Protein AF-A0A3R8L9L3-F1 (afdb_monomer)

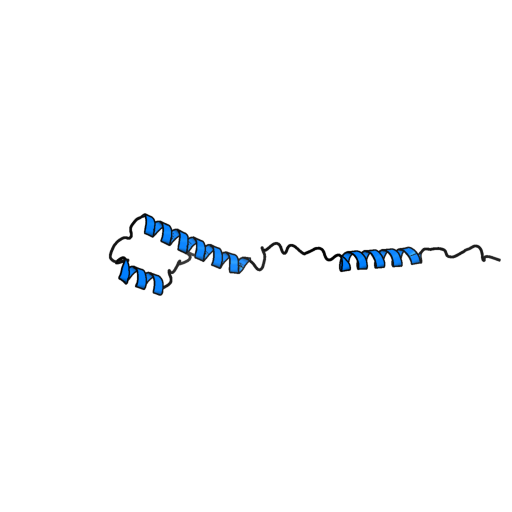pLDDT: mean 74.33, std 15.96, range [36.69, 92.94]

Structure (mmCIF, N/CA/C/O backbone):
data_AF-A0A3R8L9L3-F1
#
_entry.id   AF-A0A3R8L9L3-F1
#
loop_
_atom_site.group_PDB
_atom_site.id
_atom_site.type_symbol
_atom_site.label_atom_id
_atom_site.label_alt_id
_atom_site.label_comp_id
_atom_site.label_asym_id
_atom_site.label_entity_id
_atom_site.label_seq_id
_atom_site.pdbx_PDB_ins_code
_atom_site.Cartn_x
_atom_site.Cartn_y
_atom_site.Cartn_z
_atom_site.occupancy
_atom_site.B_iso_or_equiv
_atom_site.auth_seq_id
_atom_site.auth_comp_id
_atom_site.auth_asym_id
_atom_site.auth_atom_id
_atom_site.pdbx_PDB_model_num
ATOM 1 N N . MET A 1 1 ? -1.015 27.846 0.516 1.00 37.09 1 MET A N 1
ATOM 2 C CA . MET A 1 1 ? -2.364 27.558 1.044 1.00 37.09 1 MET A CA 1
ATOM 3 C C . MET A 1 1 ? -2.534 26.057 0.931 1.00 37.09 1 MET A C 1
ATOM 5 O O . MET A 1 1 ? -2.744 25.575 -0.169 1.00 37.09 1 MET A O 1
ATOM 9 N N . SER A 1 2 ? -2.244 25.328 2.010 1.00 36.69 2 SER A N 1
ATOM 10 C CA . SER A 1 2 ? -2.206 23.863 2.007 1.00 36.69 2 SER A CA 1
ATOM 11 C C . SER A 1 2 ? -3.629 23.316 2.010 1.00 36.69 2 SER A C 1
ATOM 13 O O . SER A 1 2 ? -4.401 23.636 2.911 1.00 36.69 2 SER A O 1
ATOM 15 N N . GLU A 1 3 ? -3.978 22.534 0.994 1.00 41.84 3 GLU A N 1
ATOM 16 C CA . GLU A 1 3 ? -5.245 21.812 0.928 1.00 41.84 3 GLU A CA 1
ATOM 17 C C . GLU A 1 3 ? -5.257 20.748 2.026 1.00 41.84 3 GLU A C 1
ATOM 19 O O . GLU A 1 3 ? -4.487 19.787 2.005 1.00 41.84 3 GLU A O 1
ATOM 24 N N . SER A 1 4 ? -6.110 20.946 3.027 1.00 44.47 4 SER A N 1
ATOM 25 C CA . SER A 1 4 ? -6.437 19.933 4.021 1.00 44.47 4 SER A CA 1
ATOM 26 C C . SER A 1 4 ? -7.129 18.789 3.288 1.00 44.47 4 SER A C 1
ATOM 28 O O . SER A 1 4 ? -8.334 18.853 3.049 1.00 44.47 4 SER A O 1
ATOM 30 N N . ALA A 1 5 ? -6.370 17.773 2.878 1.00 48.91 5 ALA A N 1
ATOM 31 C CA . ALA A 1 5 ? -6.926 16.552 2.321 1.00 48.91 5 ALA A CA 1
ATOM 32 C C . ALA A 1 5 ? -7.920 15.988 3.341 1.00 48.91 5 ALA A C 1
ATOM 34 O O . ALA A 1 5 ? -7.538 15.499 4.406 1.00 48.91 5 ALA A O 1
ATOM 35 N N . THR A 1 6 ? -9.210 16.125 3.053 1.00 52.44 6 THR A N 1
ATOM 36 C CA . THR A 1 6 ? -10.273 15.509 3.831 1.00 52.44 6 THR A CA 1
ATOM 37 C C . THR A 1 6 ? -10.145 14.010 3.617 1.00 52.44 6 THR A C 1
ATOM 39 O O . THR A 1 6 ? -10.632 13.455 2.637 1.00 52.44 6 THR A O 1
ATOM 42 N N . SER A 1 7 ? -9.421 13.354 4.524 1.00 58.41 7 SER A N 1
ATOM 43 C CA . SER A 1 7 ? -9.274 11.905 4.593 1.00 58.41 7 SER A CA 1
ATOM 44 C C . SER A 1 7 ? -10.619 11.291 4.979 1.00 58.41 7 SER A C 1
ATOM 46 O O . SER A 1 7 ? -10.870 10.899 6.118 1.00 58.41 7 SER A O 1
ATOM 48 N N . SER A 1 8 ? -11.551 11.266 4.028 1.00 64.44 8 SER A N 1
ATOM 49 C CA . SER A 1 8 ? -12.854 10.663 4.238 1.00 64.44 8 SER A CA 1
ATOM 50 C C . SER A 1 8 ? -12.665 9.155 4.341 1.00 64.44 8 SER A C 1
ATOM 52 O O . SER A 1 8 ? -12.401 8.480 3.343 1.00 64.44 8 SER A O 1
ATOM 54 N N . LEU A 1 9 ? -12.793 8.625 5.556 1.00 68.19 9 LEU A N 1
ATOM 55 C CA . LEU A 1 9 ? -12.929 7.191 5.769 1.00 68.19 9 LEU A CA 1
ATOM 56 C C . LEU A 1 9 ? -14.106 6.679 4.928 1.00 68.19 9 LEU A C 1
ATOM 58 O O . LEU A 1 9 ? -15.141 7.351 4.857 1.00 68.19 9 LEU A O 1
ATOM 62 N N . PRO A 1 10 ? -13.997 5.493 4.309 1.00 76.81 10 PRO A N 1
ATOM 63 C CA . PRO A 1 10 ? -15.103 4.938 3.549 1.00 76.81 10 PRO A CA 1
ATOM 64 C C . PRO A 1 10 ? -16.330 4.781 4.456 1.00 76.81 10 PRO A C 1
ATOM 66 O O . PRO A 1 10 ? -16.248 4.235 5.558 1.00 76.81 10 PRO A O 1
ATOM 69 N N . PHE A 1 11 ? -17.489 5.247 3.986 1.00 81.25 11 PHE A N 1
ATOM 70 C CA . PHE A 1 11 ? -18.742 5.263 4.756 1.00 81.25 11 PHE A CA 1
ATOM 71 C C . PHE A 1 11 ? -19.123 3.881 5.321 1.00 81.25 11 PHE A C 1
ATOM 73 O O . PHE A 1 11 ? -19.664 3.768 6.422 1.00 81.25 11 PHE A O 1
ATOM 80 N N . SER A 1 12 ? -18.788 2.810 4.597 1.00 85.19 12 SER A N 1
ATOM 81 C CA . SER A 1 12 ? -18.983 1.425 5.035 1.00 85.19 12 SER A CA 1
ATOM 82 C C . SER A 1 12 ? -18.213 1.084 6.314 1.00 85.19 12 SER A C 1
ATOM 84 O O . SER A 1 12 ? -18.753 0.389 7.174 1.00 85.19 12 SER A O 1
ATOM 86 N N . MET A 1 13 ? -16.992 1.603 6.468 1.00 84.44 13 MET A N 1
ATOM 87 C CA . MET A 1 13 ? -16.146 1.383 7.640 1.00 84.44 13 MET A CA 1
ATOM 88 C C . MET A 1 13 ? -16.686 2.128 8.859 1.00 84.44 13 MET A C 1
ATOM 90 O O . MET A 1 13 ? -16.764 1.547 9.937 1.00 84.44 13 MET A O 1
ATOM 94 N N . VAL A 1 14 ? -17.142 3.373 8.688 1.00 84.25 14 VAL A N 1
ATOM 95 C CA . VAL A 1 14 ? -17.778 4.136 9.776 1.00 84.25 14 VAL A CA 1
ATOM 96 C C . VAL A 1 14 ? -19.051 3.435 10.251 1.00 84.25 14 VAL A C 1
ATOM 98 O O . VAL A 1 14 ? -19.256 3.284 11.452 1.00 84.25 14 VAL A O 1
ATOM 101 N N . ARG A 1 15 ? -19.876 2.924 9.327 1.00 88.19 15 ARG A N 1
ATOM 102 C CA . ARG A 1 15 ? -21.089 2.170 9.678 1.00 88.19 15 ARG A CA 1
ATOM 103 C C . ARG A 1 15 ? -20.776 0.878 10.439 1.00 88.19 15 ARG A C 1
ATOM 105 O O . ARG A 1 15 ? -21.484 0.545 11.382 1.00 88.19 15 ARG A O 1
ATOM 112 N N . TRP A 1 16 ? -19.722 0.170 10.042 1.00 89.75 16 TRP A N 1
ATOM 113 C CA . TRP A 1 16 ? -19.264 -1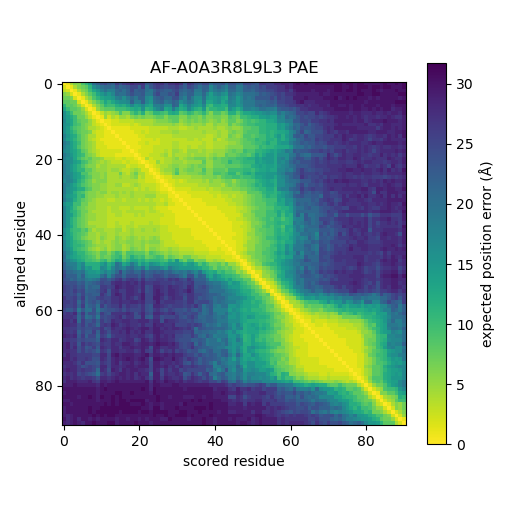.039 10.728 1.00 89.75 16 TRP A CA 1
ATOM 114 C C . TRP A 1 16 ? -18.722 -0.732 12.135 1.00 89.75 16 TRP A C 1
ATOM 116 O O . TRP A 1 16 ? -19.037 -1.425 13.100 1.00 89.75 16 TRP A O 1
ATOM 126 N N . LEU A 1 17 ? -17.964 0.356 12.285 1.00 87.31 17 LEU A N 1
ATOM 127 C CA . LEU A 1 17 ? -17.481 0.812 13.590 1.00 87.31 17 LEU A CA 1
ATOM 128 C C . LEU A 1 17 ? -18.624 1.280 14.497 1.00 87.31 17 LEU A C 1
ATOM 130 O O . LEU A 1 17 ? -18.589 1.021 15.698 1.00 87.31 17 LEU A O 1
ATOM 134 N N . ALA A 1 18 ? -19.667 1.888 13.934 1.00 89.06 18 ALA A N 1
ATOM 135 C CA . ALA A 1 18 ? -20.870 2.237 14.679 1.00 89.06 18 ALA A CA 1
ATOM 136 C C . ALA A 1 18 ? -21.601 0.997 15.206 1.00 89.06 18 ALA A C 1
ATOM 138 O O . ALA A 1 18 ? -22.035 0.996 16.356 1.00 89.06 18 ALA A O 1
ATOM 139 N N . SER A 1 19 ? -21.692 -0.076 14.411 1.00 89.69 19 SER A N 1
ATOM 140 C CA . SER A 1 19 ? -22.384 -1.300 14.827 1.00 89.69 19 SER A CA 1
ATOM 141 C C . SER A 1 19 ? -21.597 -2.154 15.821 1.00 89.69 19 SER A C 1
ATOM 143 O O . SER A 1 19 ? -22.213 -2.831 16.639 1.00 89.69 19 SER A O 1
ATOM 145 N N . HIS A 1 20 ? -20.261 -2.149 15.763 1.00 86.06 20 HIS A N 1
ATOM 146 C CA . HIS A 1 20 ? -19.430 -3.055 16.571 1.00 86.06 20 HIS A CA 1
ATOM 147 C C . HIS A 1 20 ? -18.658 -2.383 17.709 1.00 86.06 20 HIS A C 1
ATOM 149 O O . HIS A 1 20 ? -18.399 -3.028 18.720 1.00 86.06 20 HIS A O 1
ATOM 155 N N . ALA A 1 21 ? -18.289 -1.112 17.557 1.00 85.19 21 ALA A N 1
ATOM 156 C CA . ALA A 1 21 ? -17.488 -0.368 18.531 1.00 85.19 21 ALA A CA 1
ATOM 157 C C . ALA A 1 21 ? -18.228 0.847 19.119 1.00 85.19 21 ALA A C 1
ATOM 159 O O . ALA A 1 21 ? -17.702 1.509 20.009 1.00 85.19 21 ALA A O 1
ATOM 160 N N . GLY A 1 22 ? -19.434 1.159 18.629 1.00 84.12 22 GLY A N 1
ATOM 161 C CA . GLY A 1 22 ? -20.219 2.309 19.083 1.00 84.12 22 GLY A CA 1
ATOM 162 C C . GLY A 1 22 ? -19.652 3.665 18.654 1.00 84.12 22 GLY A C 1
ATOM 163 O O . GLY A 1 22 ? -20.106 4.694 19.144 1.00 84.12 22 GLY A O 1
ATOM 164 N N . PHE A 1 23 ? -18.677 3.702 17.745 1.00 82.81 23 PHE A N 1
ATOM 165 C CA . PHE A 1 23 ? -18.094 4.942 17.228 1.00 82.81 23 PHE A CA 1
ATOM 166 C C . PHE A 1 23 ? -19.020 5.600 16.195 1.00 82.81 23 PHE A C 1
ATOM 168 O O . PHE A 1 23 ? -19.513 4.900 15.313 1.00 82.81 23 PHE A O 1
ATOM 175 N N . PRO A 1 24 ? -19.254 6.926 16.232 1.00 81.19 24 PRO A N 1
ATOM 176 C CA . PRO A 1 24 ? -18.569 7.953 17.030 1.00 81.19 24 PRO A CA 1
ATOM 177 C C . PRO A 1 24 ? -19.188 8.255 18.407 1.00 81.19 24 PRO A C 1
ATOM 179 O O . PRO A 1 24 ? -18.723 9.164 19.087 1.00 81.19 24 PRO A O 1
ATOM 182 N N . GLY A 1 25 ? -20.229 7.527 18.825 1.00 83.88 25 GLY A N 1
ATOM 183 C CA . GLY A 1 25 ? -20.902 7.742 20.115 1.00 83.88 25 GLY A CA 1
ATOM 184 C C . GLY A 1 25 ? -20.051 7.380 21.339 1.00 83.88 25 GLY A C 1
ATOM 185 O O . GLY A 1 25 ? -20.196 7.997 22.390 1.00 83.88 25 GLY A O 1
ATOM 186 N N . ALA A 1 26 ? -19.138 6.420 21.196 1.00 85.38 26 ALA A N 1
ATOM 187 C CA . AL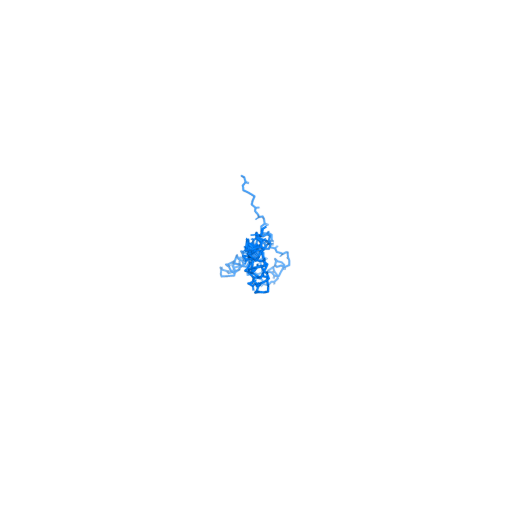A A 1 26 ? -18.117 6.073 22.175 1.00 85.38 26 ALA A CA 1
ATOM 188 C C . ALA A 1 26 ? -16.719 6.190 21.556 1.00 85.38 26 ALA A C 1
ATOM 190 O O . ALA A 1 26 ? -16.518 5.925 20.366 1.00 85.38 26 ALA A O 1
ATOM 191 N N . ARG A 1 27 ? -15.744 6.589 22.379 1.00 86.44 27 ARG A N 1
ATOM 192 C CA . ARG A 1 27 ? -14.343 6.667 21.962 1.00 86.44 27 ARG A CA 1
ATOM 193 C C . ARG A 1 27 ? -13.765 5.259 21.803 1.00 86.44 27 ARG A C 1
ATOM 195 O O . ARG A 1 27 ? -14.027 4.389 22.634 1.00 86.44 27 ARG A O 1
ATOM 202 N N . LEU A 1 28 ? -12.970 5.041 20.755 1.00 86.56 28 LEU A N 1
ATOM 203 C CA . LEU A 1 28 ? -12.284 3.766 20.571 1.00 86.56 28 LEU A CA 1
ATOM 204 C C . LEU A 1 28 ? -11.159 3.596 21.606 1.00 86.56 28 LEU A C 1
ATOM 206 O O . LEU A 1 28 ? -10.586 4.573 22.090 1.00 86.56 28 LEU A O 1
ATOM 210 N N . PRO A 1 29 ? -10.779 2.347 21.915 1.00 89.44 29 PRO A N 1
ATOM 211 C CA . PRO A 1 29 ? -9.535 2.073 22.617 1.00 89.44 29 PRO A CA 1
ATOM 212 C C . PRO A 1 29 ? -8.335 2.650 21.855 1.00 89.44 29 PRO A C 1
ATOM 214 O O . PRO A 1 29 ? -8.256 2.528 20.633 1.00 89.44 29 PRO A O 1
ATOM 217 N N . GLU A 1 30 ? -7.359 3.194 22.579 1.00 88.44 30 GLU A N 1
ATOM 218 C CA . GLU A 1 30 ? -6.180 3.882 22.026 1.00 88.44 30 GLU A CA 1
ATOM 219 C C . GLU A 1 30 ? -5.450 3.075 20.938 1.00 88.44 30 GLU A C 1
ATOM 221 O O . GLU A 1 30 ? -5.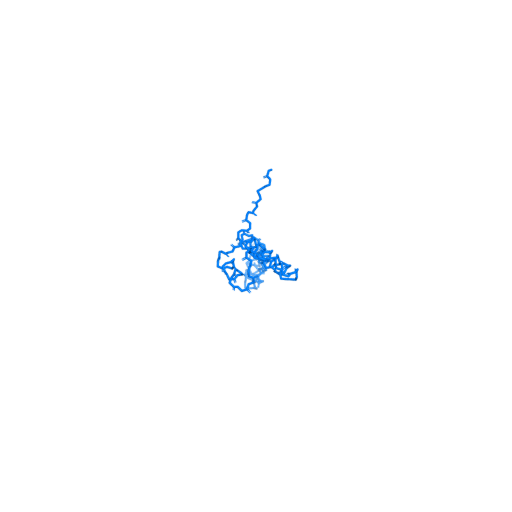118 3.588 19.872 1.00 88.44 30 GLU A O 1
ATOM 226 N N . ARG A 1 31 ? -5.270 1.766 21.151 1.00 88.75 31 ARG A N 1
ATOM 227 C CA . ARG A 1 31 ? -4.622 0.885 20.168 1.00 88.75 31 ARG A CA 1
ATOM 228 C C . ARG A 1 31 ? -5.421 0.748 18.869 1.00 88.75 31 ARG A C 1
ATOM 230 O O . ARG A 1 31 ? -4.827 0.612 17.804 1.00 88.75 31 ARG A O 1
ATOM 237 N N . ALA A 1 32 ? -6.749 0.764 18.950 1.00 87.25 32 ALA A N 1
ATOM 238 C CA . ALA A 1 32 ? -7.612 0.673 17.778 1.00 87.25 32 ALA A CA 1
ATOM 239 C C . ALA A 1 32 ? -7.628 1.992 16.993 1.00 87.25 32 ALA A C 1
ATOM 241 O O . ALA A 1 32 ? -7.610 1.960 15.766 1.00 87.25 32 ALA A O 1
ATOM 242 N N . GLU A 1 33 ? -7.576 3.136 17.684 1.00 87.56 33 GLU A N 1
ATOM 243 C CA . GLU A 1 33 ? -7.392 4.445 17.044 1.00 87.56 33 GLU A CA 1
ATOM 244 C C . GLU A 1 33 ? -6.066 4.503 16.275 1.00 87.56 33 GLU A C 1
ATOM 246 O O . GLU A 1 33 ? -6.046 4.890 15.109 1.00 87.56 33 GLU A O 1
ATOM 251 N N . LEU A 1 34 ? -4.970 4.037 16.885 1.00 90.38 34 LEU A N 1
ATOM 252 C CA . LEU A 1 34 ? -3.667 3.972 16.220 1.00 90.38 34 LEU A CA 1
ATOM 253 C C . LEU A 1 34 ? -3.698 3.085 14.972 1.00 90.38 34 LEU A C 1
ATOM 255 O O . LEU A 1 34 ? -3.197 3.489 13.926 1.00 90.38 34 LEU A O 1
ATOM 259 N N . LEU A 1 35 ? -4.303 1.896 15.055 1.00 88.94 35 LEU A N 1
ATOM 260 C CA . LEU A 1 35 ? -4.439 1.010 13.895 1.00 88.94 35 LEU A CA 1
ATOM 261 C C . LEU A 1 35 ? -5.266 1.647 12.775 1.00 88.94 35 LEU A C 1
ATOM 263 O O . LEU A 1 35 ? -4.924 1.481 11.608 1.00 88.94 35 LEU A O 1
AT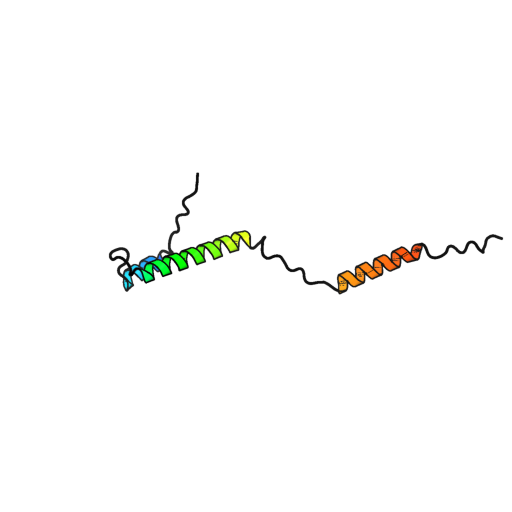OM 267 N N . LEU A 1 36 ? -6.316 2.396 13.118 1.00 88.00 36 LEU A N 1
ATOM 268 C CA . LEU A 1 36 ? -7.112 3.132 12.142 1.00 88.00 36 LEU A CA 1
ATOM 269 C C . LEU A 1 36 ? -6.273 4.217 11.451 1.00 88.00 36 LEU A C 1
ATOM 271 O O . LEU A 1 36 ? -6.307 4.311 10.228 1.00 88.00 36 LEU A O 1
ATOM 275 N N . CYS A 1 37 ? -5.467 4.970 12.203 1.00 88.19 37 CYS A N 1
ATOM 276 C CA . CYS A 1 37 ? -4.531 5.950 11.645 1.00 88.19 37 CYS A CA 1
ATOM 277 C C . CYS A 1 37 ? -3.460 5.308 10.749 1.00 88.19 37 CYS A C 1
ATOM 279 O O . CYS A 1 37 ? -3.112 5.865 9.711 1.00 88.19 37 CYS A O 1
ATOM 281 N N . PHE A 1 38 ? -2.943 4.132 11.112 1.00 91.00 38 PHE A N 1
ATOM 282 C CA . PHE A 1 38 ? -2.008 3.401 10.252 1.00 91.00 38 PHE A CA 1
ATOM 283 C C . PHE A 1 38 ? -2.678 2.906 8.973 1.00 91.00 38 PHE A C 1
ATOM 285 O O . PHE A 1 38 ? -2.098 3.026 7.899 1.00 91.00 38 PHE A O 1
ATOM 292 N N . ALA A 1 39 ? -3.900 2.381 9.073 1.00 86.94 39 ALA A N 1
ATOM 293 C CA . ALA A 1 39 ? -4.651 1.926 7.913 1.00 86.94 39 ALA A CA 1
ATOM 294 C C . ALA A 1 39 ? -4.944 3.081 6.945 1.00 86.94 39 ALA A C 1
ATOM 296 O O . ALA A 1 39 ? -4.764 2.923 5.741 1.00 86.94 39 ALA A O 1
ATOM 297 N N . THR A 1 40 ? -5.336 4.256 7.450 1.00 85.69 40 THR A N 1
ATOM 298 C CA . THR A 1 40 ? -5.554 5.433 6.599 1.00 85.69 40 THR A CA 1
ATOM 299 C C . THR A 1 40 ? -4.262 5.954 5.986 1.00 85.69 40 THR A C 1
ATOM 301 O O . THR A 1 40 ? -4.259 6.276 4.802 1.00 85.69 40 THR A O 1
ATOM 304 N N . ALA A 1 41 ? -3.168 6.004 6.751 1.00 85.56 41 ALA A N 1
ATOM 305 C CA . ALA A 1 41 ? -1.861 6.397 6.234 1.00 85.56 41 ALA A CA 1
ATOM 306 C C . ALA A 1 41 ? -1.398 5.458 5.111 1.00 85.56 41 ALA A C 1
ATOM 308 O O . ALA A 1 41 ? -1.004 5.939 4.056 1.00 85.56 41 ALA A O 1
ATOM 309 N N . ALA A 1 42 ? -1.531 4.141 5.294 1.00 86.56 42 ALA A N 1
ATOM 310 C CA . ALA A 1 42 ? -1.205 3.156 4.266 1.00 86.56 42 ALA A CA 1
ATOM 311 C C . ALA A 1 42 ? -2.087 3.312 3.018 1.00 86.56 42 ALA A C 1
ATOM 313 O O . ALA A 1 42 ? -1.582 3.297 1.905 1.00 86.56 42 ALA A O 1
ATOM 314 N N . MET A 1 43 ? -3.399 3.527 3.177 1.00 81.75 43 MET A N 1
ATOM 315 C CA . MET A 1 43 ? -4.289 3.768 2.033 1.00 81.75 43 MET A CA 1
ATOM 316 C C . MET A 1 43 ? -3.911 5.027 1.242 1.00 8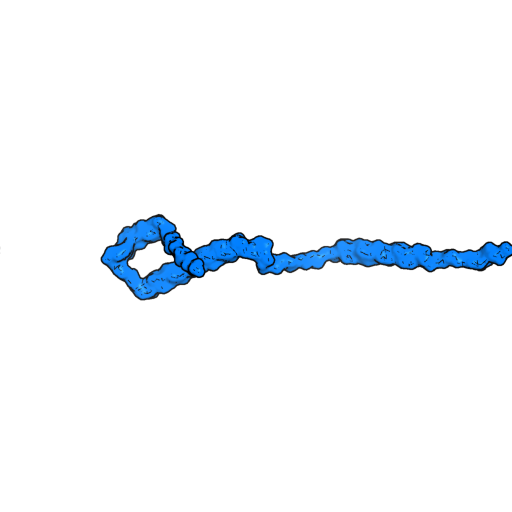1.75 43 MET A C 1
ATOM 318 O O . MET A 1 43 ? -4.026 5.034 0.019 1.00 81.75 43 MET A O 1
ATOM 322 N N . LEU A 1 44 ? -3.493 6.094 1.928 1.00 81.69 44 LEU A N 1
ATOM 323 C CA . LEU A 1 44 ? -3.034 7.324 1.284 1.00 81.69 44 LEU A CA 1
ATOM 324 C C . LEU A 1 44 ? -1.680 7.139 0.601 1.00 81.69 44 LEU A C 1
ATOM 326 O O . LEU A 1 44 ? -1.487 7.696 -0.476 1.00 81.69 44 LEU A O 1
ATOM 330 N N . ASP A 1 45 ? -0.782 6.359 1.201 1.00 79.25 45 ASP A N 1
ATOM 331 C CA . ASP A 1 45 ? 0.511 6.021 0.611 1.00 79.25 45 ASP A CA 1
ATOM 332 C C . ASP A 1 45 ? 0.306 5.234 -0.685 1.00 79.25 45 ASP A C 1
ATOM 334 O O . ASP A 1 45 ? 0.749 5.677 -1.732 1.00 79.25 45 ASP A O 1
ATOM 338 N N . GLU A 1 46 ? -0.507 4.175 -0.674 1.00 76.19 46 GLU A N 1
ATOM 339 C CA . GLU A 1 46 ? -0.839 3.403 -1.882 1.00 76.19 46 GLU A CA 1
ATOM 340 C C . GLU A 1 46 ? -1.567 4.245 -2.947 1.00 76.19 46 GLU A C 1
ATOM 342 O O . GLU A 1 46 ? -1.281 4.140 -4.140 1.00 76.19 46 GLU A O 1
ATOM 347 N N . ALA A 1 47 ? -2.499 5.120 -2.546 1.00 70.81 47 ALA A N 1
ATOM 348 C CA . ALA A 1 47 ? -3.193 6.008 -3.481 1.00 70.81 47 ALA A CA 1
ATOM 349 C C . ALA A 1 47 ? -2.244 7.055 -4.092 1.00 70.81 47 ALA A C 1
ATOM 351 O O . ALA A 1 47 ? -2.302 7.311 -5.296 1.00 70.81 47 ALA A O 1
ATOM 352 N N . GLY A 1 48 ? -1.349 7.632 -3.288 1.00 63.09 48 GLY A N 1
ATOM 353 C CA . GLY A 1 48 ? -0.318 8.564 -3.739 1.00 63.09 48 GLY A CA 1
ATOM 354 C C . GLY A 1 48 ? 0.734 7.888 -4.616 1.00 63.09 48 GLY A C 1
ATOM 355 O O . GLY A 1 48 ? 1.120 8.450 -5.641 1.00 63.09 48 GLY A O 1
ATOM 356 N N . ASN A 1 49 ? 1.127 6.663 -4.269 1.00 56.28 49 ASN A N 1
ATOM 357 C CA . ASN A 1 49 ? 2.055 5.844 -5.036 1.00 56.28 49 ASN A CA 1
ATOM 358 C C . ASN A 1 49 ? 1.427 5.456 -6.379 1.00 56.28 49 ASN A C 1
ATOM 360 O O . ASN A 1 49 ? 2.049 5.658 -7.407 1.00 56.28 49 ASN A O 1
ATOM 364 N N . SER A 1 50 ? 0.140 5.098 -6.441 1.00 54.47 50 SER A N 1
ATOM 365 C CA . SER A 1 50 ? -0.533 4.812 -7.722 1.00 54.47 50 SER A CA 1
ATOM 366 C C . SER A 1 50 ? -0.558 5.999 -8.706 1.00 54.47 50 SER A C 1
ATOM 368 O O . SER A 1 50 ? -0.552 5.795 -9.923 1.00 54.47 50 SER A O 1
ATOM 370 N N . ALA A 1 51 ? -0.537 7.240 -8.203 1.00 53.12 51 ALA A N 1
ATOM 371 C CA . ALA A 1 51 ? -0.468 8.451 -9.022 1.00 53.12 51 ALA A CA 1
ATOM 372 C C . ALA A 1 51 ? 0.968 8.799 -9.472 1.00 53.12 51 ALA A C 1
ATOM 374 O O . ALA A 1 51 ? 1.142 9.483 -10.483 1.00 53.12 51 ALA A O 1
ATOM 375 N N . THR A 1 52 ? 1.997 8.323 -8.761 1.00 52.34 52 THR A N 1
ATOM 376 C CA . THR A 1 52 ? 3.425 8.580 -9.040 1.00 52.34 52 THR A CA 1
ATOM 377 C C . THR A 1 52 ? 4.188 7.354 -9.576 1.00 52.34 52 THR A C 1
ATOM 379 O O . THR A 1 52 ? 5.287 7.496 -10.121 1.00 52.34 52 THR A O 1
ATOM 382 N N . ASP A 1 53 ? 3.593 6.161 -9.539 1.00 48.59 53 ASP A N 1
ATOM 383 C CA . ASP A 1 53 ? 4.167 4.870 -9.950 1.00 48.59 53 ASP A CA 1
ATOM 384 C C . ASP A 1 53 ? 4.279 4.699 -11.462 1.00 48.59 53 ASP A C 1
ATOM 386 O O . ASP A 1 53 ? 5.032 3.849 -11.941 1.00 48.59 53 ASP A O 1
ATOM 390 N N . ALA A 1 54 ? 3.621 5.557 -12.244 1.00 52.97 54 ALA A N 1
ATOM 391 C CA . ALA A 1 54 ? 3.944 5.685 -13.661 1.00 52.97 54 ALA A CA 1
ATOM 392 C C . ALA A 1 54 ? 5.367 6.252 -13.888 1.00 52.97 54 ALA A C 1
ATOM 394 O O . ALA A 1 54 ? 5.890 6.135 -14.995 1.00 52.97 54 ALA A O 1
ATOM 395 N N . SER A 1 55 ? 6.002 6.846 -12.864 1.00 54.56 55 SER A N 1
ATOM 396 C CA . SER A 1 55 ? 7.287 7.552 -12.976 1.00 54.56 55 SER A CA 1
ATOM 397 C C . SER A 1 55 ? 8.442 6.948 -12.161 1.00 54.56 55 SER A C 1
ATOM 399 O O . SER A 1 55 ? 9.594 7.180 -12.527 1.00 54.56 55 SER A O 1
ATOM 401 N N . HIS A 1 56 ? 8.199 6.198 -11.074 1.00 51.81 56 HIS A N 1
ATOM 402 C CA . HIS A 1 56 ? 9.275 5.858 -10.118 1.00 51.81 56 HIS A CA 1
ATOM 403 C C . HIS A 1 56 ? 9.507 4.385 -9.788 1.00 51.81 56 HIS A C 1
ATOM 405 O O . HIS A 1 56 ? 10.503 4.079 -9.119 1.00 51.81 56 HIS A O 1
ATOM 411 N N . HIS A 1 57 ? 8.760 3.450 -10.380 1.00 57.53 57 HIS A N 1
ATOM 412 C CA . HIS A 1 57 ? 9.398 2.176 -10.682 1.00 57.53 57 HIS A CA 1
ATOM 413 C C . HIS A 1 57 ? 10.513 2.484 -11.678 1.00 57.53 57 HIS A C 1
ATOM 415 O O . HIS A 1 57 ? 10.260 2.626 -12.873 1.00 57.53 57 HIS A O 1
ATOM 421 N N . HIS A 1 58 ? 11.747 2.626 -11.179 1.00 59.62 58 HIS A N 1
ATOM 422 C CA . HIS A 1 58 ? 12.947 2.556 -11.997 1.00 59.62 58 HIS A CA 1
ATOM 423 C C . HIS A 1 58 ? 12.784 1.293 -12.822 1.00 59.62 58 HIS A C 1
ATOM 425 O O . HIS A 1 58 ? 12.928 0.183 -12.309 1.00 59.62 58 HIS A O 1
ATOM 431 N N . LYS A 1 59 ? 12.356 1.457 -14.071 1.00 60.47 59 LYS A N 1
ATOM 432 C CA . LYS A 1 59 ? 12.136 0.363 -14.992 1.00 60.47 59 LYS A CA 1
ATOM 433 C C . LYS A 1 59 ? 13.524 -0.206 -15.194 1.00 60.47 59 LYS A C 1
ATOM 435 O O . LYS A 1 59 ? 14.315 0.364 -15.937 1.00 60.47 59 LYS A O 1
ATOM 440 N N . ILE A 1 60 ? 13.855 -1.249 -14.432 1.00 66.88 60 ILE A N 1
ATOM 441 C CA . ILE A 1 60 ? 15.131 -1.941 -14.545 1.00 66.88 60 ILE A CA 1
ATOM 442 C C . ILE A 1 60 ? 15.084 -2.570 -15.926 1.00 66.88 60 ILE A C 1
ATOM 444 O O . ILE A 1 60 ? 14.496 -3.635 -16.133 1.00 66.88 60 ILE A O 1
ATOM 448 N N . GLU A 1 61 ? 15.600 -1.828 -16.899 1.00 71.88 61 GLU A N 1
ATOM 449 C CA . GLU A 1 61 ? 15.593 -2.235 -18.284 1.00 71.88 61 GLU A CA 1
ATOM 450 C C . GLU A 1 61 ? 16.482 -3.469 -18.364 1.00 71.88 61 GLU A C 1
ATOM 452 O O . GLU A 1 61 ? 17.689 -3.427 -18.110 1.00 71.88 61 GLU A O 1
ATOM 457 N N . ARG A 1 62 ? 15.857 -4.625 -18.603 1.00 77.88 62 ARG A N 1
ATOM 458 C CA . ARG A 1 62 ? 16.601 -5.876 -18.692 1.00 77.88 62 ARG A CA 1
ATOM 459 C C . ARG A 1 62 ? 17.534 -5.781 -19.885 1.00 77.88 62 ARG A C 1
ATOM 461 O O . ARG A 1 62 ? 17.118 -5.419 -20.985 1.00 77.88 62 ARG A O 1
ATOM 468 N N . ARG A 1 63 ? 18.791 -6.161 -19.668 1.00 78.81 63 ARG A N 1
ATOM 469 C CA . ARG A 1 63 ? 19.801 -6.179 -20.719 1.00 78.81 63 ARG A CA 1
ATOM 470 C C . ARG A 1 63 ? 19.339 -7.061 -21.880 1.00 78.81 63 ARG A C 1
ATOM 472 O O . ARG A 1 63 ? 19.170 -8.268 -21.719 1.00 78.81 63 ARG A O 1
ATOM 479 N N . ASN A 1 64 ? 19.170 -6.457 -23.051 1.00 87.62 64 ASN A N 1
ATOM 480 C CA . ASN A 1 64 ? 18.819 -7.163 -24.274 1.00 87.62 64 ASN A CA 1
ATOM 481 C C . ASN A 1 64 ? 20.101 -7.542 -25.030 1.00 87.62 64 ASN A C 1
ATOM 483 O O . ASN A 1 64 ? 20.633 -6.766 -25.821 1.00 87.62 64 ASN A O 1
ATOM 487 N N . SER A 1 65 ? 20.602 -8.753 -24.782 1.00 89.81 65 SER A N 1
ATOM 488 C CA . SER A 1 65 ? 21.831 -9.258 -25.408 1.00 89.81 65 SER A CA 1
ATOM 489 C C . SER A 1 65 ? 21.740 -9.330 -26.934 1.00 89.81 65 SER A C 1
ATOM 491 O O . SER A 1 65 ? 22.745 -9.121 -27.612 1.00 89.81 65 SER A O 1
ATOM 493 N N . ALA A 1 66 ? 20.549 -9.570 -27.491 1.00 89.69 66 ALA A N 1
ATOM 494 C CA . ALA A 1 66 ? 20.343 -9.579 -28.936 1.00 89.69 66 ALA A CA 1
ATOM 495 C C . ALA A 1 66 ? 20.544 -8.179 -29.537 1.00 89.69 66 ALA A C 1
ATOM 497 O O . ALA A 1 66 ? 21.200 -8.040 -30.572 1.00 89.69 66 ALA A O 1
ATOM 498 N N . LEU A 1 67 ? 20.048 -7.140 -28.853 1.00 91.62 67 LEU A N 1
ATOM 499 C CA . LEU A 1 67 ? 20.261 -5.745 -29.240 1.00 91.62 67 LEU A CA 1
ATOM 500 C C . LEU A 1 67 ? 21.756 -5.391 -29.174 1.00 91.62 67 LEU A C 1
ATOM 502 O O . LEU A 1 67 ? 22.301 -4.949 -30.186 1.00 91.62 67 LEU A O 1
ATOM 506 N N . ASP A 1 68 ? 22.437 -5.688 -28.062 1.00 91.25 68 ASP A N 1
ATOM 507 C CA . ASP A 1 68 ? 23.880 -5.434 -27.890 1.00 91.25 68 ASP A CA 1
ATOM 508 C C . ASP A 1 68 ? 24.722 -6.100 -28.999 1.00 91.25 68 ASP A C 1
ATOM 510 O O . ASP A 1 68 ? 25.608 -5.482 -29.602 1.00 91.25 68 ASP A O 1
ATOM 514 N N . VAL A 1 69 ? 24.440 -7.374 -29.302 1.00 92.56 69 VAL A N 1
ATOM 515 C CA . VAL A 1 69 ? 25.154 -8.136 -30.338 1.00 92.56 69 VAL A CA 1
ATOM 516 C C . VAL A 1 69 ? 24.879 -7.564 -31.730 1.00 92.56 69 VAL A C 1
ATOM 518 O O . VAL A 1 69 ? 25.811 -7.431 -32.528 1.00 92.56 69 VAL A O 1
ATOM 521 N N . SER A 1 70 ? 23.633 -7.177 -32.022 1.00 92.94 70 SER A N 1
ATOM 522 C CA . SER A 1 70 ? 23.259 -6.598 -33.319 1.00 92.94 70 SER 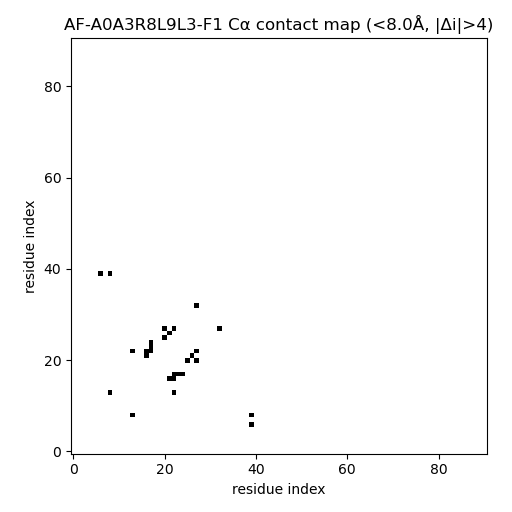A CA 1
ATOM 523 C C . SER A 1 70 ? 23.963 -5.261 -33.583 1.00 92.94 70 SER A C 1
ATOM 525 O O . SER A 1 70 ? 24.509 -5.052 -34.671 1.00 92.94 70 SER A O 1
ATOM 527 N N . GLN A 1 71 ? 24.051 -4.394 -32.568 1.00 92.88 71 GLN A N 1
ATOM 528 C CA . GLN A 1 71 ? 24.745 -3.110 -32.654 1.00 92.88 71 GLN A CA 1
ATOM 529 C C . GLN A 1 71 ? 26.251 -3.298 -32.853 1.00 92.88 71 GLN A C 1
ATOM 531 O O . GLN A 1 71 ? 26.849 -2.665 -33.729 1.00 92.88 71 GLN A O 1
ATOM 536 N N . ARG A 1 72 ? 26.866 -4.224 -32.104 1.00 91.12 72 A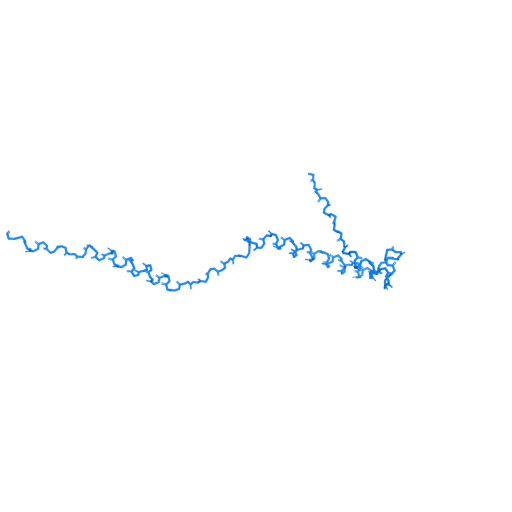RG A N 1
ATOM 537 C CA . ARG A 1 72 ? 28.287 -4.562 -32.265 1.00 91.12 72 ARG A CA 1
ATOM 538 C C . ARG A 1 72 ? 28.581 -5.104 -33.666 1.00 91.12 72 ARG A C 1
ATOM 540 O O . ARG A 1 72 ? 29.562 -4.695 -34.286 1.00 91.12 72 ARG A O 1
ATOM 547 N N . ALA A 1 73 ? 27.735 -5.987 -34.195 1.00 91.56 73 ALA A N 1
ATOM 548 C CA . ALA A 1 73 ? 27.899 -6.533 -35.540 1.00 91.56 73 ALA A CA 1
ATOM 549 C C . ALA A 1 73 ? 27.793 -5.448 -36.627 1.00 91.56 73 ALA A C 1
ATOM 551 O O . ALA A 1 73 ? 28.584 -5.444 -37.573 1.00 91.56 73 ALA A O 1
ATOM 552 N N . LEU A 1 74 ? 26.860 -4.502 -36.483 1.00 90.38 74 LEU A N 1
ATOM 553 C CA . LEU A 1 74 ? 26.721 -3.367 -37.397 1.00 90.38 74 LEU A CA 1
ATOM 554 C C . LEU A 1 74 ? 27.964 -2.464 -37.380 1.00 90.38 74 LEU A C 1
ATOM 556 O O . LEU A 1 74 ? 28.463 -2.091 -38.443 1.00 90.38 74 LEU A O 1
ATOM 560 N N . ALA A 1 75 ? 28.497 -2.157 -36.194 1.00 88.75 75 ALA A N 1
ATOM 561 C CA . ALA A 1 75 ? 29.721 -1.371 -36.045 1.00 88.75 75 ALA A CA 1
ATOM 562 C C . ALA A 1 75 ? 30.925 -2.041 -36.736 1.00 88.75 75 ALA A C 1
ATOM 564 O O . ALA A 1 75 ? 31.642 -1.391 -37.497 1.00 88.75 75 ALA A O 1
ATOM 565 N N . LEU A 1 76 ? 31.084 -3.360 -36.567 1.00 86.62 76 LEU A N 1
ATOM 566 C CA . LEU A 1 76 ? 32.135 -4.145 -37.232 1.00 86.62 76 LEU A CA 1
ATOM 567 C C . LEU A 1 76 ? 31.984 -4.204 -38.760 1.00 86.62 76 LEU A C 1
ATOM 569 O O . LEU A 1 76 ? 32.968 -4.357 -39.481 1.00 86.62 76 LEU A O 1
ATOM 573 N N . ARG A 1 77 ? 30.757 -4.125 -39.286 1.00 82.38 77 ARG A N 1
ATOM 574 C CA . ARG A 1 77 ? 30.524 -4.061 -40.739 1.00 82.38 77 ARG A CA 1
ATOM 575 C C . ARG A 1 77 ? 30.890 -2.691 -41.304 1.00 82.38 77 ARG A C 1
ATOM 577 O O . ARG A 1 77 ? 31.473 -2.625 -42.379 1.00 82.38 77 ARG A O 1
ATOM 584 N N . ARG A 1 78 ? 30.619 -1.612 -40.566 1.00 81.44 78 ARG A N 1
ATOM 585 C CA . ARG A 1 78 ? 31.002 -0.247 -40.965 1.00 81.44 78 ARG A CA 1
ATOM 586 C C . ARG A 1 78 ? 32.517 -0.045 -40.966 1.00 81.44 78 ARG A C 1
ATOM 588 O O . ARG A 1 78 ? 33.037 0.582 -41.880 1.00 81.44 78 ARG A O 1
ATOM 595 N N . SER A 1 79 ? 33.238 -0.641 -40.015 1.00 74.88 79 SER A N 1
ATOM 596 C CA . SER A 1 79 ? 34.705 -0.553 -39.978 1.00 74.88 79 SER A CA 1
ATOM 597 C C . SER A 1 79 ? 35.395 -1.304 -41.125 1.00 74.88 79 SER A C 1
ATOM 599 O O . SER A 1 79 ? 36.549 -1.025 -41.435 1.00 74.88 79 SER A O 1
ATOM 601 N N . ARG A 1 80 ? 34.700 -2.240 -41.785 1.00 67.44 80 ARG A N 1
ATOM 602 C CA . ARG A 1 80 ? 35.229 -3.005 -42.925 1.00 67.44 80 ARG A CA 1
ATOM 603 C C . ARG A 1 80 ? 35.204 -2.253 -44.256 1.00 67.44 80 ARG A C 1
ATOM 605 O O . ARG A 1 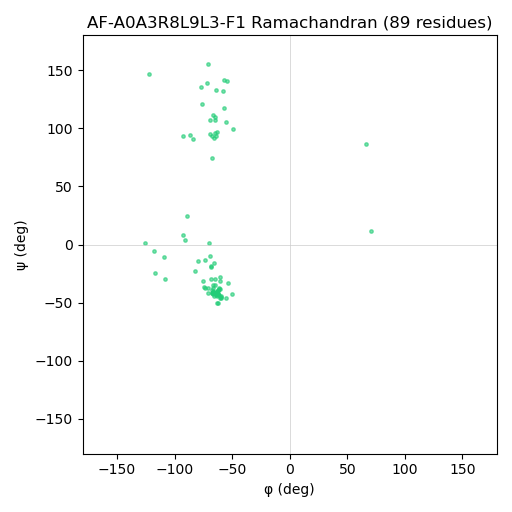80 ? 35.899 -2.675 -45.172 1.00 67.44 80 ARG A O 1
ATOM 612 N N . VAL A 1 81 ? 34.480 -1.136 -44.364 1.00 58.16 81 VAL A N 1
ATOM 613 C CA . VAL A 1 81 ? 34.441 -0.325 -45.599 1.00 58.16 81 VAL A CA 1
ATOM 614 C C . VAL A 1 81 ? 35.790 0.369 -45.865 1.00 58.16 81 VAL A C 1
ATOM 616 O O . VAL A 1 81 ? 36.101 0.694 -47.004 1.00 58.16 81 VAL A O 1
ATOM 619 N N . HIS A 1 82 ? 36.645 0.507 -44.844 1.00 59.88 82 HIS A N 1
ATOM 620 C CA . HIS A 1 82 ? 38.009 1.035 -44.982 1.00 59.88 82 HIS A CA 1
ATOM 621 C C . HIS A 1 82 ? 39.088 -0.043 -45.201 1.00 59.88 82 HIS A C 1
ATOM 623 O O . HIS A 1 82 ? 40.279 0.270 -45.182 1.00 59.88 82 HIS A O 1
ATOM 629 N N . PHE A 1 83 ? 38.719 -1.311 -45.418 1.00 57.41 83 PHE A N 1
ATOM 630 C CA . PHE A 1 83 ? 39.702 -2.369 -45.645 1.00 57.41 83 PHE A CA 1
ATOM 631 C C . PHE A 1 83 ? 40.085 -2.472 -47.132 1.00 57.41 83 PHE A C 1
ATOM 633 O O . PHE A 1 83 ? 39.454 -3.178 -47.910 1.00 57.41 83 PHE A O 1
ATOM 640 N N . LYS A 1 84 ? 41.177 -1.771 -47.464 1.00 57.69 84 LYS A N 1
ATOM 641 C CA . LYS A 1 84 ? 42.084 -1.969 -48.607 1.00 57.69 84 LYS A CA 1
ATOM 642 C C . LYS A 1 84 ? 41.501 -1.712 -50.012 1.00 57.69 84 LYS A C 1
ATOM 644 O O . LYS A 1 84 ? 41.178 -2.636 -50.750 1.00 57.69 84 LYS A O 1
ATOM 649 N N . CYS A 1 85 ? 41.545 -0.452 -50.454 1.00 60.56 85 CYS A N 1
ATOM 650 C CA . CYS A 1 85 ? 41.845 -0.192 -51.865 1.00 60.56 85 CYS A CA 1
ATOM 651 C C . CYS A 1 85 ? 43.283 -0.667 -52.097 1.00 60.56 85 CYS A C 1
ATOM 653 O O . CYS A 1 85 ? 44.224 -0.061 -51.580 1.00 60.56 85 CYS A O 1
ATOM 655 N N . ASP A 1 86 ? 43.465 -1.783 -52.796 1.00 62.69 86 ASP A N 1
ATOM 656 C CA . ASP A 1 86 ? 44.796 -2.231 -53.180 1.00 62.69 86 ASP A CA 1
ATOM 657 C C . ASP A 1 86 ? 45.354 -1.269 -54.240 1.00 62.69 86 ASP A C 1
ATOM 659 O O . ASP A 1 86 ? 45.050 -1.369 -55.425 1.00 62.69 86 ASP A O 1
ATOM 663 N N . ASN A 1 87 ? 46.141 -0.282 -53.804 1.00 58.50 87 ASN A N 1
ATOM 664 C CA . ASN A 1 87 ? 46.834 0.651 -54.697 1.00 58.50 87 ASN A CA 1
ATOM 665 C C . ASN A 1 87 ? 47.978 -0.022 -55.485 1.00 58.50 87 ASN A C 1
ATOM 667 O O . ASN A 1 87 ? 48.652 0.662 -56.252 1.00 58.50 87 ASN A O 1
ATOM 671 N N . SER A 1 88 ? 48.216 -1.331 -55.316 1.00 58.78 88 SER A N 1
ATOM 672 C CA . SER A 1 88 ? 49.232 -2.066 -56.085 1.00 58.78 88 SER A CA 1
ATOM 673 C C . SER A 1 88 ? 48.882 -2.250 -57.567 1.00 58.78 88 SER A C 1
ATOM 675 O O . SER A 1 88 ? 49.755 -2.617 -58.343 1.00 58.78 88 SER A O 1
ATOM 677 N N . ALA A 1 89 ? 47.654 -1.932 -57.992 1.00 58.41 89 ALA A N 1
ATOM 678 C CA . ALA A 1 89 ? 47.239 -1.957 -59.398 1.00 58.41 89 ALA A CA 1
ATOM 679 C C . ALA A 1 89 ? 47.467 -0.624 -60.147 1.00 58.41 89 ALA A C 1
ATOM 681 O O . ALA A 1 89 ? 46.777 -0.344 -61.126 1.00 58.41 89 ALA A O 1
ATOM 682 N N . LYS A 1 90 ? 48.409 0.219 -59.702 1.00 46.03 90 LYS A N 1
ATOM 683 C CA . LYS A 1 90 ? 48.915 1.326 -60.529 1.00 46.03 90 LYS A CA 1
ATOM 684 C C . LYS A 1 90 ? 50.013 0.795 -61.457 1.00 46.03 90 LYS A C 1
ATOM 686 O O . LYS A 1 90 ? 51.176 0.758 -61.060 1.00 46.03 90 LYS A O 1
ATOM 691 N N . VAL A 1 91 ? 49.611 0.357 -62.652 1.00 50.25 91 VAL A N 1
ATOM 692 C CA . VAL A 1 91 ? 50.471 0.284 -63.850 1.00 50.25 91 VAL A CA 1
ATOM 693 C C . VAL A 1 91 ? 50.383 1.618 -64.574 1.00 50.25 91 VAL A C 1
ATOM 695 O O . VAL A 1 91 ? 49.251 2.150 -64.649 1.00 50.25 91 VAL A O 1
#

Sequence (91 aa):
MSESATSSLPFSMVRWLASHAGFPGARLPERAELLLCFATAAMLDEAGNSATDASHHHKIERRNSALDVSQRALALRRSRVHFKCDNSAKV

Solvent-accessible surface area (backbone atoms only — not comparable to full-atom values): 5808 Å² total; per-residue (Å²): 135,84,82,79,76,79,81,73,72,58,67,69,57,52,54,48,36,34,75,76,60,40,34,88,85,36,82,71,56,69,70,58,50,51,51,50,52,51,52,51,50,51,53,50,48,54,56,52,42,66,74,46,50,88,72,64,64,75,74,77,74,72,84,54,64,68,58,56,51,52,54,52,53,52,52,59,55,60,64,51,77,75,68,68,84,72,73,84,77,73,125

Foldseek 3Di:
DDPPPPLDDPPVVQVVCCVPVVPPVDDHDPVVVVVVVVVSVVVVVVVVCVVCVVPPPPPPPPDDVVVVVVVVVVVVVVVCVPPDPPPVPPD

Mean predicted aligned error: 16.74 Å

Radius of gyration: 32.7 Å; Cα contacts (8 Å, |Δi|>4): 14; chains: 1; bounding box: 73×37×86 Å

Secondary structure (DSSP, 8-state):
----------HHHHHHHHHHH-TTTSPPPHHHHHHHHHHHHHHHHHHHHHHHHHHHS-------HHHHHHHHHHHHHHHGGGS---GGG--